Protein AF-C7ZQ26-F1 (afdb_monomer)

Organism: Fusarium vanettenii (strain ATCC MYA-4622 / CBS 123669 / FGSC 9596 / NRRL 45880 / 77-13-4) (NCBI:txid660122)

pLDDT: mean 79.1, std 19.56, range [38.75, 97.38]

Foldseek 3Di:
DDDDDDDPDDPDDPPDDPPDPDPDDPPPDPPPDPPPDPDDDPPPDQDPQWDADPDPVQGTDGVALQWHQDPVVSDTDGDPQWDDDPNDTAGPDLQWGDDPSDTDGDPQWHADPVRDTDHPPQWDADSVVSDTDHDPPD

Nearest PDB structures (foldseek):
  7wn3-assembly1_F  TM=4.556E-01  e=6.779E-01  Homo sapiens
  6n29-assembly2_B  TM=3.977E-01  e=1.133E+00  Homo sapiens
  7wpq-assembly1_C  TM=4.576E-01  e=1.563E+00  Homo sapiens

Sequence (138 aa):
MLLNHFLLGALLALNSVAALPNPDADIHDVEARDDNDRHGGHQFRCPKDAYPTGNRKRPCVCRDPKEKFDKDSRKCVCKEGFKRKGHKCVCEDRRKEFRDGKCRCRDGMWEDRWGNCKCPKHKHWDDDKQKCKRGHDD

Structure (mmCIF, N/CA/C/O backbone):
data_AF-C7ZQ26-F1
#
_entry.id   AF-C7ZQ26-F1
#
loop_
_atom_site.group_PDB
_atom_site.id
_atom_site.type_symbol
_atom_site.label_atom_id
_atom_site.label_alt_id
_atom_site.label_comp_id
_atom_site.label_asym_id
_atom_site.label_entity_id
_atom_site.label_seq_id
_atom_site.pdbx_PDB_ins_code
_atom_site.Cartn_x
_atom_site.Cartn_y
_atom_site.Cartn_z
_atom_site.occupancy
_atom_site.B_iso_or_equiv
_atom_site.auth_seq_id
_atom_site.auth_comp_id
_atom_site.auth_asym_id
_atom_site.auth_atom_id
_atom_site.pdbx_PDB_model_num
ATOM 1 N N . MET A 1 1 ? 99.009 9.269 -18.016 1.00 38.75 1 MET A N 1
ATOM 2 C CA . MET A 1 1 ? 97.764 9.157 -18.808 1.00 38.75 1 MET A CA 1
ATOM 3 C C . MET A 1 1 ? 96.835 8.264 -17.998 1.00 38.75 1 MET A C 1
ATOM 5 O O . MET A 1 1 ? 97.203 7.124 -17.781 1.00 38.75 1 MET A O 1
ATOM 9 N N . LEU A 1 2 ? 95.978 8.824 -17.144 1.00 49.56 2 LEU A N 1
ATOM 10 C CA . LEU A 1 2 ? 94.646 9.405 -17.390 1.00 49.56 2 LEU A CA 1
ATOM 11 C C . LEU A 1 2 ? 93.583 8.366 -17.786 1.00 49.56 2 LEU A C 1
ATOM 13 O O . LEU A 1 2 ? 93.775 7.618 -18.736 1.00 49.56 2 LEU A O 1
ATOM 17 N N . LEU A 1 3 ? 92.453 8.475 -17.080 1.00 53.72 3 LEU A N 1
ATOM 18 C CA . LEU A 1 3 ? 91.205 7.708 -17.107 1.00 53.72 3 LEU A CA 1
ATOM 19 C C . LEU A 1 3 ? 91.224 6.336 -16.413 1.00 53.72 3 LEU A C 1
ATOM 21 O O . LEU A 1 3 ? 92.033 5.483 -16.727 1.00 53.72 3 LEU A O 1
ATOM 25 N N . ASN A 1 4 ? 90.303 6.004 -15.514 1.00 47.94 4 ASN A N 1
ATOM 26 C CA . ASN A 1 4 ? 89.251 6.766 -14.849 1.00 47.94 4 ASN A CA 1
ATOM 27 C C . ASN A 1 4 ? 88.704 5.855 -13.741 1.00 47.94 4 ASN A C 1
ATOM 29 O O . ASN A 1 4 ? 88.503 4.659 -13.946 1.00 47.94 4 ASN A O 1
ATOM 33 N N . HIS A 1 5 ? 88.454 6.439 -12.576 1.00 57.25 5 HIS A N 1
ATOM 34 C CA . HIS A 1 5 ? 87.616 5.862 -11.531 1.00 57.25 5 HIS A CA 1
ATOM 35 C C . HIS A 1 5 ? 86.209 5.559 -12.075 1.00 57.25 5 HIS A C 1
ATOM 37 O O . HIS A 1 5 ? 85.772 6.228 -13.003 1.00 57.25 5 HIS A O 1
ATOM 43 N N . PHE A 1 6 ? 85.502 4.583 -11.498 1.00 54.19 6 PHE A N 1
ATOM 44 C CA . PHE A 1 6 ? 84.225 4.799 -10.792 1.00 54.19 6 PHE A CA 1
ATOM 45 C C . PHE A 1 6 ? 83.514 3.457 -10.4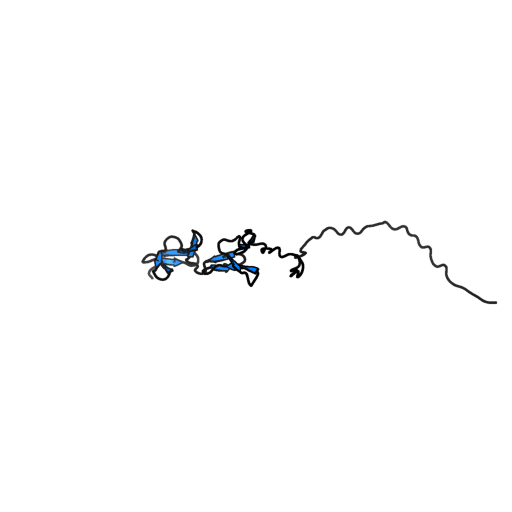96 1.00 54.19 6 PHE A C 1
ATOM 47 O O . PHE A 1 6 ? 82.943 2.818 -11.369 1.00 54.19 6 PHE A O 1
ATOM 54 N N . LEU A 1 7 ? 83.552 3.082 -9.212 1.00 56.16 7 LEU A N 1
ATOM 55 C CA . LEU A 1 7 ? 82.447 2.508 -8.428 1.00 56.16 7 LEU A CA 1
ATOM 56 C C . LEU A 1 7 ? 81.715 1.260 -8.969 1.00 56.16 7 LEU A C 1
ATOM 58 O O . LEU A 1 7 ? 80.575 1.340 -9.416 1.00 56.16 7 LEU A O 1
ATOM 62 N N . LEU A 1 8 ? 82.281 0.073 -8.725 1.00 48.69 8 LEU A N 1
ATOM 63 C CA . LEU A 1 8 ? 81.479 -1.144 -8.516 1.00 48.69 8 LEU A CA 1
ATOM 64 C C . LEU A 1 8 ? 80.977 -1.149 -7.065 1.00 48.69 8 LEU A C 1
ATOM 66 O O . LEU A 1 8 ? 81.540 -1.781 -6.173 1.00 48.69 8 LEU A O 1
ATOM 70 N N . GLY A 1 9 ? 79.954 -0.329 -6.831 1.00 54.69 9 GLY A N 1
ATOM 71 C CA . GLY A 1 9 ? 79.251 -0.225 -5.562 1.00 54.69 9 GLY A CA 1
ATOM 72 C C . GLY A 1 9 ? 78.377 -1.450 -5.303 1.00 54.69 9 GLY A C 1
ATOM 73 O O . GLY A 1 9 ? 77.442 -1.720 -6.046 1.00 54.69 9 GLY A O 1
ATOM 74 N N . ALA A 1 10 ? 78.681 -2.126 -4.197 1.00 53.97 10 ALA A N 1
ATOM 75 C CA . ALA A 1 10 ? 77.744 -2.852 -3.344 1.00 53.97 10 ALA A CA 1
ATOM 76 C C . ALA A 1 10 ? 76.923 -3.996 -3.981 1.00 53.97 10 ALA A C 1
ATOM 78 O O . ALA A 1 10 ? 75.730 -3.867 -4.242 1.00 53.97 10 ALA A O 1
ATOM 79 N N . LEU A 1 11 ? 77.525 -5.188 -4.054 1.00 52.47 11 LEU A N 1
ATOM 80 C CA . LEU A 1 11 ? 76.776 -6.449 -3.967 1.00 52.47 11 LEU A CA 1
ATOM 81 C C . LEU A 1 11 ? 76.335 -6.658 -2.508 1.00 52.47 11 LEU A C 1
ATOM 83 O O . LEU A 1 11 ? 76.959 -7.389 -1.740 1.00 52.47 11 LEU A O 1
ATOM 87 N N . LEU A 1 12 ? 75.282 -5.940 -2.114 1.00 56.53 12 LEU A N 1
ATOM 88 C CA . LEU A 1 12 ? 74.567 -6.151 -0.859 1.00 56.53 12 LEU A CA 1
ATOM 89 C C . LEU A 1 12 ? 73.587 -7.319 -1.022 1.00 56.53 12 LEU A C 1
ATOM 91 O O . LEU A 1 12 ? 72.745 -7.339 -1.915 1.00 56.53 12 LEU A O 1
ATOM 95 N N . ALA A 1 13 ? 73.759 -8.287 -0.128 1.00 55.50 13 ALA A N 1
ATOM 96 C CA . ALA A 1 13 ? 72.928 -9.445 0.159 1.00 55.50 13 ALA A CA 1
ATOM 97 C C . ALA A 1 13 ? 71.435 -9.316 -0.208 1.00 55.50 13 ALA A C 1
ATOM 99 O O . ALA A 1 13 ? 70.685 -8.585 0.433 1.00 55.50 13 ALA A O 1
ATOM 100 N N . LEU A 1 14 ? 70.976 -10.152 -1.143 1.00 53.59 14 LEU A N 1
ATOM 101 C CA . LEU A 1 14 ? 69.567 -10.530 -1.263 1.00 53.59 14 LEU A CA 1
ATOM 102 C C . LEU A 1 14 ? 69.345 -11.842 -0.501 1.00 53.59 14 LEU A C 1
ATOM 104 O O . LEU A 1 14 ? 69.239 -12.913 -1.085 1.00 53.59 14 LEU A O 1
ATOM 108 N N . ASN A 1 15 ? 69.293 -11.742 0.825 1.00 55.69 15 ASN A N 1
ATOM 109 C CA . ASN A 1 15 ? 68.584 -12.704 1.664 1.00 55.69 15 ASN A CA 1
ATOM 110 C C . ASN A 1 15 ? 67.433 -11.942 2.318 1.00 55.69 15 ASN A C 1
ATOM 112 O O . ASN A 1 15 ? 67.603 -11.318 3.363 1.00 55.69 15 ASN A O 1
ATOM 116 N N . SER A 1 16 ? 66.268 -11.928 1.674 1.00 53.56 16 SER A N 1
ATOM 117 C CA . SER A 1 16 ? 65.030 -11.417 2.266 1.00 53.56 16 SER A CA 1
ATOM 118 C C . SER A 1 16 ? 63.839 -12.138 1.641 1.00 53.56 16 SER A C 1
ATOM 120 O O . SER A 1 16 ? 63.502 -11.935 0.481 1.00 53.56 16 SER A O 1
ATOM 122 N N . VAL A 1 17 ? 63.294 -13.050 2.442 1.00 60.06 17 VAL A N 1
ATOM 123 C CA . VAL A 1 17 ? 61.984 -13.710 2.404 1.00 60.06 17 VAL A CA 1
ATOM 124 C C . VAL A 1 17 ? 60.994 -13.122 1.389 1.00 60.06 17 VAL A C 1
ATOM 126 O O . VAL A 1 17 ? 60.627 -11.952 1.472 1.00 60.06 17 VAL A O 1
ATOM 129 N N . ALA A 1 18 ? 60.469 -13.969 0.499 1.00 56.19 18 ALA A N 1
ATOM 130 C CA . ALA A 1 18 ? 59.232 -13.686 -0.219 1.00 56.19 18 ALA A CA 1
ATOM 131 C C . ALA A 1 18 ? 58.058 -13.702 0.778 1.00 56.19 18 ALA A C 1
ATOM 133 O O . ALA A 1 18 ? 57.387 -14.714 0.956 1.00 56.19 18 ALA A O 1
ATOM 134 N N . ALA A 1 19 ? 57.838 -12.587 1.471 1.00 51.28 19 ALA A N 1
ATOM 135 C CA . ALA A 1 19 ? 56.581 -12.320 2.149 1.00 51.28 19 ALA A CA 1
ATOM 136 C C . ALA A 1 19 ? 55.639 -11.711 1.107 1.00 51.28 19 ALA A C 1
ATOM 138 O O . ALA A 1 19 ? 55.695 -10.518 0.816 1.00 51.28 19 ALA A O 1
ATOM 139 N N . LEU A 1 20 ? 54.807 -12.557 0.499 1.00 48.62 20 LEU A N 1
ATOM 140 C CA . LEU A 1 20 ? 53.600 -12.102 -0.184 1.00 48.62 20 LEU A CA 1
ATOM 141 C C . LEU A 1 20 ? 52.791 -11.285 0.837 1.00 48.62 20 LEU A C 1
ATOM 143 O O . LEU A 1 20 ? 52.449 -11.848 1.881 1.00 48.62 20 LEU A O 1
ATOM 147 N N . PRO A 1 21 ? 52.459 -10.002 0.603 1.00 50.12 21 PRO A N 1
ATOM 148 C CA . PRO A 1 21 ? 51.350 -9.430 1.338 1.00 50.12 21 PRO A CA 1
ATOM 149 C C . PRO A 1 21 ? 50.119 -10.239 0.926 1.00 50.12 21 PRO A C 1
ATOM 151 O O . PRO A 1 21 ? 49.760 -10.278 -0.248 1.00 50.12 21 PRO A O 1
ATOM 154 N N . ASN A 1 22 ? 49.537 -10.946 1.888 1.00 56.22 22 ASN A N 1
ATOM 155 C CA . ASN A 1 22 ? 48.180 -11.455 1.814 1.00 56.22 22 ASN A CA 1
ATOM 156 C C . ASN A 1 22 ? 47.260 -10.233 1.945 1.00 56.22 22 ASN A C 1
ATOM 158 O O . ASN A 1 22 ? 47.172 -9.696 3.052 1.00 56.22 22 ASN A O 1
ATOM 162 N N . PRO A 1 23 ? 46.612 -9.716 0.883 1.00 54.34 23 PRO A N 1
ATOM 163 C CA . PRO A 1 23 ? 45.439 -8.898 1.100 1.00 54.34 23 PRO A CA 1
ATOM 164 C C . PRO A 1 23 ? 44.343 -9.846 1.583 1.00 54.34 23 PRO A C 1
ATOM 166 O O . PRO A 1 23 ? 43.657 -10.491 0.789 1.00 54.34 23 PRO A O 1
ATOM 169 N N . ASP A 1 24 ? 44.232 -9.961 2.905 1.00 49.31 24 ASP A N 1
ATOM 170 C CA . ASP A 1 24 ? 43.030 -10.460 3.546 1.00 49.31 24 ASP A CA 1
ATOM 171 C C . ASP A 1 24 ? 41.825 -9.752 2.927 1.00 49.31 24 ASP A C 1
ATOM 173 O O . ASP A 1 24 ? 41.787 -8.529 2.766 1.00 49.31 24 ASP A O 1
ATOM 177 N N . ALA A 1 25 ? 40.884 -10.575 2.486 1.00 57.16 25 ALA A N 1
ATOM 178 C CA . ALA A 1 25 ? 39.678 -10.164 1.812 1.00 57.16 25 ALA A CA 1
ATOM 179 C C . ALA A 1 25 ? 38.832 -9.295 2.749 1.00 57.16 25 ALA A C 1
ATOM 181 O O . ALA A 1 25 ? 38.059 -9.821 3.546 1.00 57.16 25 ALA A O 1
ATOM 182 N N . ASP A 1 26 ? 38.936 -7.976 2.613 1.00 47.56 26 ASP A N 1
ATOM 183 C CA . ASP A 1 26 ? 37.896 -7.070 3.081 1.00 47.56 26 ASP A CA 1
ATOM 184 C C . ASP A 1 26 ? 36.979 -6.738 1.900 1.00 47.56 26 ASP A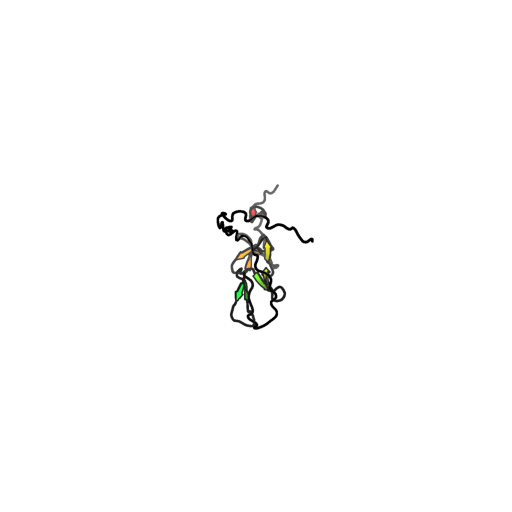 C 1
ATOM 186 O O . ASP A 1 26 ? 37.162 -5.781 1.145 1.00 47.56 26 ASP A O 1
ATOM 190 N N . ILE A 1 27 ? 36.028 -7.644 1.672 1.00 54.12 27 ILE A N 1
ATOM 191 C CA . ILE A 1 27 ? 34.962 -7.509 0.680 1.00 54.12 27 ILE A CA 1
ATOM 192 C C . ILE A 1 27 ? 33.809 -6.743 1.336 1.00 54.12 27 ILE A C 1
ATOM 194 O O . ILE A 1 27 ? 32.703 -7.263 1.484 1.00 54.12 27 ILE A O 1
ATOM 198 N N . HIS A 1 28 ? 34.063 -5.508 1.754 1.00 51.03 28 HIS A N 1
ATOM 199 C CA . HIS A 1 28 ? 33.008 -4.602 2.177 1.00 51.03 28 HIS A CA 1
ATOM 200 C C . HIS A 1 28 ? 32.820 -3.498 1.129 1.00 51.03 28 HIS A C 1
ATOM 202 O O . HIS A 1 28 ? 33.652 -2.621 0.922 1.00 51.03 28 HIS A O 1
ATOM 208 N N . ASP A 1 29 ? 31.685 -3.632 0.437 1.00 54.88 29 ASP A N 1
ATOM 209 C CA . ASP A 1 29 ? 30.969 -2.615 -0.331 1.00 54.88 29 ASP A CA 1
ATOM 210 C C . ASP A 1 29 ? 31.584 -2.125 -1.646 1.00 54.88 29 ASP A C 1
ATOM 212 O O . ASP A 1 29 ? 31.653 -0.931 -1.938 1.00 54.88 29 ASP A O 1
ATOM 216 N N . VAL A 1 30 ? 31.857 -3.066 -2.556 1.00 50.34 30 VAL A N 1
ATOM 217 C CA . VAL A 1 30 ? 31.724 -2.750 -3.987 1.00 50.34 30 VAL A CA 1
ATOM 218 C C . VAL A 1 30 ? 30.228 -2.670 -4.308 1.00 50.34 30 VAL A C 1
ATOM 220 O O . VAL A 1 30 ? 29.611 -3.649 -4.734 1.00 50.34 30 VAL A O 1
ATOM 223 N N . GLU A 1 31 ? 29.615 -1.505 -4.081 1.00 54.53 31 GLU A N 1
ATOM 224 C CA . GLU A 1 31 ? 28.322 -1.194 -4.688 1.00 54.53 31 GLU A CA 1
ATOM 225 C C . GLU A 1 31 ? 28.476 -1.331 -6.208 1.00 54.53 31 GLU A C 1
ATOM 227 O O . GLU A 1 31 ? 29.210 -0.589 -6.862 1.00 54.53 31 GLU A O 1
ATOM 232 N N . ALA A 1 32 ? 27.841 -2.361 -6.770 1.00 54.78 32 ALA A N 1
ATOM 233 C CA . ALA A 1 32 ? 27.862 -2.608 -8.200 1.00 54.78 32 ALA A CA 1
ATOM 234 C C . ALA A 1 32 ? 27.343 -1.368 -8.944 1.00 54.78 32 ALA A C 1
ATOM 236 O O . ALA A 1 32 ? 26.215 -0.921 -8.726 1.00 54.78 32 ALA A O 1
ATOM 237 N N . ARG A 1 33 ? 28.224 -0.854 -9.800 1.00 54.41 33 ARG A N 1
ATOM 238 C CA . ARG A 1 33 ? 28.077 0.253 -10.743 1.00 54.41 33 ARG A CA 1
ATOM 239 C C . ARG A 1 33 ? 26.684 0.305 -11.387 1.00 54.41 33 ARG A C 1
ATOM 241 O O . ARG A 1 33 ? 26.173 -0.700 -11.881 1.00 54.41 33 ARG A O 1
ATOM 248 N N . ASP A 1 34 ? 26.091 1.499 -11.394 1.00 56.47 34 ASP A N 1
ATOM 249 C CA . ASP A 1 34 ? 24.948 1.858 -12.239 1.00 56.47 34 ASP A CA 1
ATOM 250 C C . ASP A 1 34 ? 25.440 2.013 -13.683 1.00 56.47 34 ASP A C 1
ATOM 252 O O . ASP A 1 34 ? 25.683 3.114 -14.174 1.00 56.47 34 ASP A O 1
ATOM 256 N N . ASP A 1 35 ? 25.652 0.882 -14.351 1.00 48.81 35 ASP A N 1
ATOM 257 C CA . ASP A 1 35 ? 25.961 0.864 -15.770 1.00 48.81 35 ASP A CA 1
ATOM 258 C C . ASP A 1 35 ? 24.643 0.971 -16.546 1.00 48.81 35 ASP A C 1
ATOM 260 O O . ASP A 1 35 ? 23.939 -0.002 -16.844 1.00 48.81 35 ASP A O 1
ATOM 264 N N . ASN A 1 36 ? 24.305 2.211 -16.894 1.00 56.16 36 ASN A N 1
ATOM 265 C CA . ASN A 1 36 ? 23.452 2.528 -18.030 1.00 56.16 36 ASN A CA 1
ATOM 266 C C . ASN A 1 36 ? 24.178 2.119 -19.331 1.00 56.16 36 ASN A C 1
ATOM 268 O O . ASN A 1 36 ? 24.524 2.962 -20.161 1.00 56.16 36 ASN A O 1
ATOM 272 N N . ASP A 1 37 ? 24.438 0.816 -19.485 1.00 48.78 37 ASP A N 1
ATOM 273 C CA . ASP A 1 37 ? 25.124 0.221 -20.627 1.00 48.78 37 ASP A CA 1
ATOM 274 C C . ASP A 1 37 ? 24.212 0.229 -21.853 1.00 48.78 37 ASP A C 1
ATOM 276 O O . ASP A 1 37 ? 23.490 -0.705 -22.218 1.00 48.78 37 ASP A O 1
ATOM 280 N N . ARG A 1 38 ? 24.286 1.374 -22.516 1.00 53.34 38 ARG A N 1
ATOM 281 C CA . ARG A 1 38 ? 24.167 1.542 -23.951 1.00 53.34 38 ARG A CA 1
ATOM 282 C C . ARG A 1 38 ? 25.183 0.608 -24.624 1.00 53.34 38 ARG A C 1
ATOM 284 O O . ARG A 1 38 ? 26.352 0.962 -24.690 1.00 53.34 38 ARG A O 1
ATOM 291 N N . HIS A 1 39 ? 24.729 -0.559 -25.091 1.00 44.16 39 HIS A N 1
ATOM 292 C CA . HIS A 1 39 ? 25.026 -1.218 -26.383 1.00 44.16 39 HIS A CA 1
ATOM 293 C C . HIS A 1 39 ? 24.788 -2.741 -26.295 1.00 44.16 39 HIS A C 1
ATOM 295 O O . HIS A 1 39 ? 25.426 -3.436 -25.516 1.00 44.16 39 HIS A O 1
ATOM 301 N N . GLY A 1 40 ? 23.922 -3.269 -27.173 1.00 39.03 40 GLY A N 1
ATOM 302 C CA . GLY A 1 40 ? 23.941 -4.685 -27.572 1.00 39.03 40 GLY A CA 1
ATOM 303 C C . GLY A 1 40 ? 22.972 -5.626 -26.846 1.00 39.03 40 GLY A C 1
ATOM 304 O O . GLY A 1 40 ? 23.369 -6.383 -25.971 1.00 39.03 40 GLY A O 1
ATOM 305 N N . GLY A 1 41 ? 21.708 -5.651 -27.287 1.00 41.53 41 GLY A N 1
ATOM 306 C CA . GLY A 1 41 ? 20.718 -6.672 -26.910 1.00 41.53 41 GLY A CA 1
ATOM 307 C C . GLY A 1 41 ? 19.776 -6.220 -25.794 1.00 41.53 41 GLY A C 1
ATOM 308 O O . GLY A 1 41 ? 20.140 -6.187 -24.625 1.00 41.53 41 GLY A O 1
ATOM 309 N N . HIS A 1 42 ? 18.535 -5.876 -26.147 1.00 48.94 42 HIS A N 1
ATOM 310 C CA . HIS A 1 42 ? 17.498 -5.392 -25.227 1.00 48.94 42 HIS A CA 1
ATOM 311 C C . HIS A 1 42 ? 16.991 -6.477 -24.256 1.00 48.94 42 HIS A C 1
ATOM 313 O O . HIS A 1 42 ? 15.813 -6.842 -24.273 1.00 48.94 42 HIS A O 1
ATOM 319 N N . GLN A 1 43 ? 17.846 -6.992 -23.373 1.00 57.19 43 GLN A N 1
ATOM 320 C CA . GLN A 1 43 ? 17.374 -7.730 -22.213 1.00 57.19 43 GLN A CA 1
ATOM 321 C C . GLN A 1 43 ? 16.868 -6.707 -21.199 1.00 57.19 43 GLN A C 1
ATOM 323 O O . GLN A 1 43 ? 17.626 -6.108 -20.441 1.00 57.19 43 GLN A O 1
ATOM 328 N N . PHE A 1 44 ? 15.563 -6.455 -21.233 1.00 68.62 44 PHE A N 1
ATOM 329 C CA . PHE A 1 44 ? 14.890 -5.617 -20.256 1.00 68.62 44 PHE A CA 1
ATOM 330 C C . PHE A 1 44 ? 15.107 -6.206 -18.850 1.00 68.62 44 PHE A C 1
ATOM 332 O O . PHE A 1 44 ? 14.476 -7.197 -18.479 1.00 68.62 44 PHE A O 1
ATOM 339 N N . ARG A 1 45 ? 16.048 -5.634 -18.086 1.00 81.62 45 ARG A N 1
ATOM 340 C CA . ARG A 1 45 ? 16.334 -6.057 -16.710 1.00 81.62 45 ARG A CA 1
ATOM 341 C C . ARG A 1 45 ? 15.440 -5.302 -15.738 1.00 81.62 45 ARG A C 1
ATOM 343 O O . ARG A 1 45 ? 15.419 -4.069 -15.729 1.00 81.62 45 ARG A O 1
ATOM 350 N N . CYS A 1 46 ? 14.726 -6.066 -14.922 1.00 90.31 46 CYS A N 1
ATOM 351 C CA . CYS A 1 46 ? 13.955 -5.540 -13.808 1.00 90.31 46 CYS A CA 1
ATOM 352 C C . CYS A 1 46 ? 14.862 -5.096 -12.657 1.00 90.31 46 CYS A C 1
ATOM 354 O O . CYS A 1 46 ? 15.925 -5.693 -12.469 1.00 90.31 46 CYS A O 1
ATOM 356 N N . PRO A 1 47 ? 14.448 -4.083 -11.875 1.00 90.62 47 PRO A N 1
ATOM 357 C CA . PRO A 1 47 ? 15.145 -3.721 -10.648 1.00 90.62 47 PRO A CA 1
ATOM 358 C C . PRO A 1 47 ? 15.092 -4.878 -9.635 1.00 90.62 47 PRO A C 1
ATOM 360 O O . PRO A 1 47 ? 14.279 -5.797 -9.761 1.00 90.62 47 PRO A O 1
ATOM 363 N N . LYS A 1 48 ? 15.974 -4.847 -8.626 1.00 90.88 48 LYS A N 1
ATOM 364 C CA . LYS A 1 48 ? 16.149 -5.936 -7.637 1.00 90.88 48 LYS A CA 1
ATOM 365 C C . LYS A 1 48 ? 14.840 -6.304 -6.910 1.00 90.88 48 LYS A C 1
ATOM 367 O O . LYS A 1 48 ? 14.585 -7.471 -6.601 1.00 90.88 48 LYS A O 1
ATOM 372 N N . ASP A 1 49 ? 13.992 -5.311 -6.673 1.00 91.62 49 ASP A N 1
ATOM 373 C CA . ASP A 1 49 ? 12.681 -5.398 -6.025 1.00 91.62 49 ASP A CA 1
ATOM 374 C C . ASP A 1 49 ? 11.541 -5.822 -6.969 1.00 91.62 49 ASP A C 1
ATOM 376 O O . ASP A 1 49 ? 10.381 -5.865 -6.561 1.00 91.62 49 ASP A O 1
ATOM 380 N N . ALA A 1 50 ? 11.852 -6.224 -8.202 1.00 94.12 50 ALA A N 1
ATOM 381 C CA . ALA A 1 50 ? 10.902 -6.761 -9.164 1.00 94.12 50 ALA A CA 1
ATOM 382 C C . ALA A 1 50 ? 11.368 -8.096 -9.759 1.00 94.12 50 ALA A C 1
ATOM 384 O O . ALA A 1 50 ? 12.533 -8.485 -9.675 1.00 94.12 50 ALA A O 1
ATOM 385 N N . TYR A 1 51 ? 10.430 -8.813 -10.373 1.00 92.62 51 TYR A N 1
ATOM 386 C CA . TYR A 1 51 ? 10.711 -9.988 -11.191 1.00 92.62 51 TYR A CA 1
ATOM 387 C C . TYR A 1 51 ? 10.214 -9.779 -12.629 1.00 92.62 51 TYR A C 1
ATOM 389 O O . TYR A 1 51 ? 9.194 -9.107 -12.841 1.00 92.62 51 TYR A O 1
ATOM 397 N N . PRO A 1 52 ? 10.928 -10.327 -13.629 1.00 91.31 52 PRO A N 1
ATOM 398 C CA . PRO A 1 52 ? 10.492 -10.282 -15.013 1.00 91.31 52 PRO A CA 1
ATOM 399 C C . PRO A 1 52 ? 9.294 -11.210 -15.230 1.00 91.31 52 PRO A C 1
ATOM 401 O O . PRO A 1 52 ? 9.218 -12.286 -14.644 1.00 91.31 52 PRO A O 1
ATOM 404 N N . THR A 1 53 ? 8.361 -10.817 -16.094 1.00 87.56 53 THR A N 1
ATOM 405 C CA . THR A 1 53 ? 7.137 -11.605 -16.358 1.00 87.56 53 THR A CA 1
ATOM 406 C C . THR A 1 53 ? 7.132 -12.327 -17.704 1.00 87.56 53 THR A C 1
ATOM 408 O O . THR A 1 53 ? 6.184 -13.045 -18.008 1.00 87.56 53 THR A O 1
ATOM 411 N N . GLY A 1 54 ? 8.113 -12.062 -18.573 1.00 80.94 54 GLY A N 1
ATOM 412 C CA . GLY A 1 54 ? 8.079 -12.476 -19.983 1.00 80.94 54 GLY A CA 1
ATOM 413 C C . GLY A 1 54 ? 7.034 -11.735 -20.838 1.00 80.94 54 GLY A C 1
ATOM 414 O O . GLY A 1 54 ? 6.994 -11.902 -22.055 1.00 80.94 54 GLY A O 1
ATOM 415 N N . ASN A 1 55 ? 6.204 -10.870 -20.243 1.00 79.75 55 ASN A N 1
ATOM 416 C CA . ASN A 1 55 ? 5.184 -10.107 -20.951 1.00 79.75 55 ASN A CA 1
ATOM 417 C C . ASN A 1 55 ? 5.736 -8.752 -21.411 1.00 79.75 55 ASN A C 1
ATOM 419 O O . ASN A 1 55 ? 6.002 -7.876 -20.592 1.00 79.75 55 ASN A O 1
ATOM 423 N N . ARG A 1 56 ? 5.807 -8.525 -22.729 1.00 75.56 56 ARG A N 1
ATOM 424 C CA . ARG A 1 56 ? 6.308 -7.259 -23.301 1.00 75.56 56 ARG A 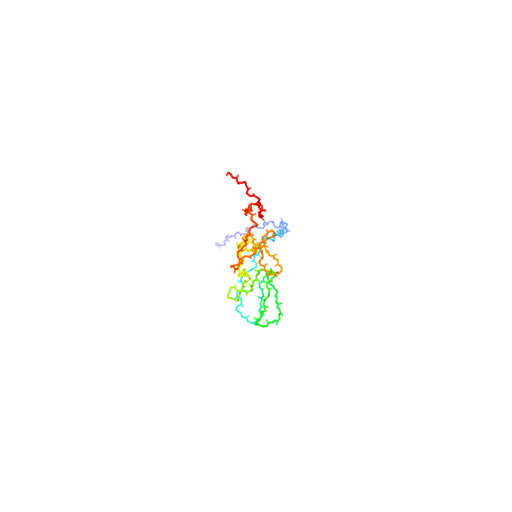CA 1
ATOM 425 C C . ARG A 1 56 ? 5.553 -6.008 -22.821 1.00 75.56 56 ARG A C 1
ATOM 427 O O . ARG A 1 56 ? 6.147 -4.940 -22.733 1.00 75.56 56 ARG A O 1
ATOM 434 N N . LYS A 1 57 ? 4.258 -6.111 -22.493 1.00 79.62 57 LYS A N 1
ATOM 435 C CA . LYS A 1 57 ? 3.439 -4.976 -22.022 1.00 79.62 57 LYS A CA 1
ATOM 436 C C . LYS A 1 57 ? 3.688 -4.648 -20.547 1.00 79.62 57 LYS A C 1
ATOM 438 O O . LYS A 1 57 ? 3.691 -3.471 -20.171 1.00 79.62 57 LYS A O 1
ATOM 443 N N . ARG A 1 58 ? 3.899 -5.680 -19.723 1.00 79.31 58 ARG A N 1
ATOM 444 C CA . ARG A 1 58 ? 4.135 -5.587 -18.270 1.00 79.31 58 ARG A CA 1
ATOM 445 C C . ARG A 1 58 ? 5.413 -6.324 -17.881 1.00 79.31 58 ARG A C 1
ATOM 447 O O . ARG A 1 58 ? 5.342 -7.326 -17.174 1.00 79.31 58 ARG A O 1
ATOM 454 N N . PRO A 1 59 ? 6.570 -5.853 -18.351 1.00 85.31 59 PRO A N 1
ATOM 455 C CA . PRO A 1 59 ? 7.778 -6.663 -18.339 1.00 85.31 59 PRO A CA 1
ATOM 456 C C . PRO A 1 59 ? 8.367 -6.872 -16.937 1.00 85.31 59 PRO A C 1
ATOM 458 O O . PRO A 1 59 ? 9.023 -7.886 -16.729 1.00 85.31 59 PRO A O 1
ATOM 461 N N . CYS A 1 60 ? 8.050 -6.002 -15.968 1.00 92.88 60 CYS A N 1
ATOM 462 C CA . CYS A 1 60 ? 8.343 -6.198 -14.546 1.00 92.88 60 CYS A CA 1
ATOM 463 C C . CYS A 1 60 ? 7.080 -6.204 -13.692 1.00 92.88 60 CYS A C 1
ATOM 465 O O . CYS A 1 60 ? 6.139 -5.442 -13.940 1.00 92.88 60 CYS A O 1
ATOM 467 N N . VAL A 1 61 ? 7.115 -6.995 -12.621 1.00 94.31 61 VAL A N 1
ATOM 468 C CA . VAL A 1 61 ? 6.177 -6.909 -11.500 1.00 94.31 61 VAL A CA 1
ATOM 469 C C . VAL A 1 61 ? 6.961 -6.756 -10.203 1.00 94.31 61 VAL A C 1
ATOM 471 O O . VAL A 1 61 ? 7.890 -7.515 -9.940 1.00 94.31 61 VAL A O 1
ATOM 474 N N . CYS A 1 62 ? 6.584 -5.758 -9.407 1.00 95.00 62 CYS A N 1
ATOM 475 C CA . CYS A 1 62 ? 7.180 -5.493 -8.102 1.00 95.00 62 CYS A CA 1
ATOM 476 C C . CYS A 1 62 ? 6.846 -6.605 -7.110 1.00 95.00 62 CYS A C 1
ATOM 478 O O . CYS A 1 62 ? 5.744 -7.158 -7.126 1.00 95.00 62 CYS A O 1
ATOM 480 N N . ARG A 1 63 ? 7.809 -6.925 -6.247 1.00 94.56 63 ARG A N 1
ATOM 481 C CA . ARG A 1 63 ? 7.672 -7.948 -5.206 1.00 94.56 63 ARG A CA 1
ATOM 482 C C . ARG A 1 63 ? 6.709 -7.503 -4.113 1.00 94.56 63 ARG A C 1
ATOM 484 O O . ARG A 1 63 ? 5.931 -8.325 -3.635 1.00 94.56 63 ARG A O 1
ATOM 491 N N . ASP A 1 64 ? 6.735 -6.226 -3.724 1.00 94.81 64 ASP A N 1
ATOM 492 C CA . ASP A 1 64 ? 5.745 -5.701 -2.787 1.00 94.81 64 ASP A CA 1
ATOM 493 C C . ASP A 1 64 ? 4.399 -5.506 -3.519 1.00 94.81 64 ASP A C 1
ATOM 495 O O . ASP A 1 64 ? 4.315 -4.721 -4.470 1.00 94.81 64 ASP A O 1
ATOM 499 N N . PRO A 1 65 ? 3.303 -6.157 -3.078 1.00 94.56 65 PRO A N 1
ATOM 500 C CA . PRO A 1 65 ? 1.985 -5.976 -3.685 1.00 94.56 65 PRO A CA 1
ATOM 501 C C . PRO A 1 65 ? 1.429 -4.548 -3.548 1.00 94.56 65 PRO A C 1
ATOM 503 O O . PRO A 1 65 ? 0.434 -4.222 -4.196 1.00 94.56 65 PRO A O 1
ATOM 506 N N . LYS A 1 66 ? 2.041 -3.693 -2.726 1.00 96.94 66 LYS A N 1
ATOM 507 C CA . LYS A 1 66 ? 1.707 -2.273 -2.536 1.00 96.94 66 LYS A CA 1
ATOM 508 C C . LYS A 1 66 ? 2.466 -1.355 -3.503 1.00 96.94 66 LYS A C 1
ATOM 510 O O . LYS A 1 66 ? 2.271 -0.143 -3.463 1.00 96.94 66 LYS A O 1
ATOM 515 N N . GLU A 1 67 ? 3.286 -1.917 -4.390 1.00 96.38 67 GLU A N 1
ATOM 516 C CA . GLU A 1 67 ? 4.077 -1.187 -5.381 1.00 96.38 67 GLU A CA 1
ATOM 517 C C . GLU A 1 67 ? 3.646 -1.486 -6.820 1.00 96.38 67 GLU A C 1
ATOM 519 O O . GLU A 1 67 ? 3.086 -2.539 -7.142 1.00 96.38 67 GLU A O 1
ATOM 524 N N . LYS A 1 68 ? 3.913 -0.533 -7.711 1.00 95.00 68 LYS A N 1
ATOM 525 C CA . LYS A 1 68 ? 3.804 -0.677 -9.162 1.00 95.0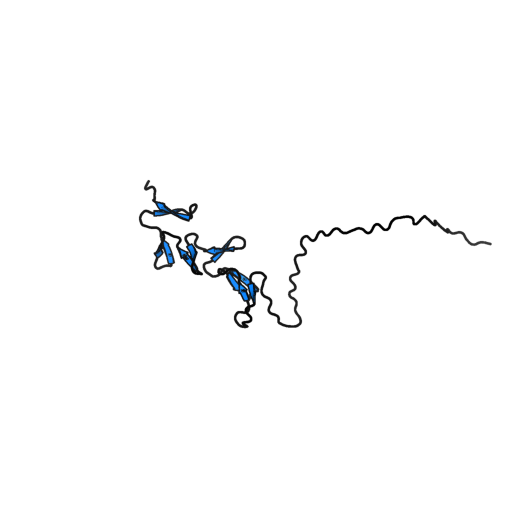0 68 LYS A CA 1
ATOM 526 C C . LYS A 1 68 ? 5.153 -0.370 -9.800 1.00 95.00 68 LYS A C 1
ATOM 528 O O . LYS A 1 68 ? 5.900 0.467 -9.304 1.00 95.00 68 LYS A O 1
ATOM 533 N N . PHE A 1 69 ? 5.447 -1.046 -10.905 1.00 94.19 69 PHE A N 1
ATOM 534 C CA . PHE A 1 69 ? 6.643 -0.745 -11.677 1.00 94.19 69 PHE A CA 1
ATOM 535 C C . PHE A 1 69 ? 6.411 0.542 -12.465 1.00 94.19 69 PHE A C 1
ATOM 537 O O . PHE A 1 69 ? 5.483 0.613 -13.276 1.00 94.19 69 PHE A O 1
ATOM 544 N N . ASP A 1 70 ? 7.244 1.539 -12.207 1.00 92.88 70 ASP A N 1
ATOM 545 C CA . ASP A 1 70 ? 7.257 2.802 -12.919 1.00 92.88 70 ASP A CA 1
ATOM 546 C C . ASP A 1 70 ? 8.272 2.728 -14.064 1.00 92.88 70 ASP A C 1
ATOM 548 O O . ASP A 1 70 ? 9.453 2.447 -13.851 1.00 92.88 70 ASP A O 1
ATOM 552 N N . LYS A 1 71 ? 7.794 2.904 -15.300 1.00 87.44 71 LYS A N 1
ATOM 553 C CA . LYS A 1 71 ? 8.624 2.717 -16.500 1.00 87.44 71 LYS A CA 1
ATOM 554 C C . LYS A 1 71 ? 9.632 3.848 -16.681 1.00 87.44 71 LYS A C 1
ATOM 556 O O . LYS A 1 71 ? 10.729 3.573 -17.160 1.00 87.44 71 LYS A O 1
ATOM 561 N N . ASP A 1 72 ? 9.270 5.059 -16.272 1.00 88.19 72 ASP A N 1
ATOM 562 C CA . ASP A 1 72 ? 10.071 6.263 -16.483 1.00 88.19 72 ASP A CA 1
ATOM 563 C C . ASP A 1 72 ? 11.269 6.290 -15.529 1.00 88.19 72 ASP A C 1
ATOM 565 O O . ASP A 1 72 ? 12.410 6.452 -15.952 1.00 88.19 72 ASP A O 1
ATOM 569 N N . SER A 1 73 ? 11.034 6.019 -14.244 1.00 90.19 73 SER A N 1
ATOM 570 C CA . SER A 1 73 ? 12.089 5.909 -13.229 1.00 90.19 73 SER A CA 1
ATOM 571 C C . SER A 1 73 ? 12.755 4.533 -13.171 1.00 90.19 73 SER A C 1
ATOM 573 O O . SER A 1 73 ? 13.753 4.371 -12.468 1.00 90.19 73 SER A O 1
ATOM 575 N N . ARG A 1 74 ? 12.205 3.535 -13.879 1.00 88.50 74 ARG A N 1
ATOM 576 C CA . ARG A 1 74 ? 12.638 2.124 -13.872 1.00 88.50 74 ARG A CA 1
ATOM 577 C C . ARG A 1 74 ? 12.722 1.509 -12.466 1.00 88.50 74 ARG A C 1
ATOM 579 O O . ARG A 1 74 ? 13.552 0.633 -12.219 1.00 88.50 74 ARG A O 1
ATOM 586 N N . LYS A 1 75 ? 11.854 1.937 -11.547 1.00 92.94 75 LYS A N 1
ATOM 587 C CA . LYS A 1 75 ? 11.830 1.511 -10.135 1.00 92.94 75 LYS A CA 1
ATOM 588 C C . LYS A 1 75 ? 10.442 1.032 -9.721 1.00 92.94 75 LYS A C 1
ATOM 590 O O . LYS A 1 75 ? 9.442 1.333 -10.373 1.00 92.94 75 LYS A O 1
ATOM 595 N N . CYS A 1 76 ? 10.365 0.300 -8.614 1.00 95.00 76 CYS A N 1
ATOM 596 C CA . CYS A 1 76 ? 9.094 0.052 -7.949 1.00 95.00 76 CYS A CA 1
ATOM 597 C C . CYS A 1 76 ? 8.717 1.235 -7.055 1.00 95.00 76 CYS A C 1
ATOM 599 O O . CYS A 1 76 ? 9.458 1.655 -6.165 1.00 95.00 76 CYS A O 1
ATOM 601 N N . VAL A 1 77 ? 7.538 1.793 -7.309 1.00 95.81 77 VAL A N 1
ATOM 602 C CA . VAL A 1 77 ? 6.994 2.942 -6.580 1.00 95.81 77 VAL A CA 1
ATOM 603 C C . VAL A 1 77 ? 5.701 2.545 -5.889 1.00 95.81 77 VAL A C 1
ATOM 605 O O . VAL A 1 77 ? 4.986 1.662 -6.365 1.00 95.81 77 VAL A O 1
ATOM 608 N N . CYS A 1 78 ? 5.376 3.187 -4.768 1.00 97.06 78 CYS A N 1
ATOM 609 C CA . CYS A 1 78 ? 4.120 2.918 -4.076 1.00 97.06 78 CYS A CA 1
ATOM 610 C C . CYS A 1 78 ? 2.924 3.173 -5.008 1.00 97.06 78 CYS A C 1
ATOM 612 O O . CYS A 1 78 ? 2.913 4.124 -5.794 1.00 97.06 78 CYS A O 1
ATOM 614 N N . LYS A 1 79 ? 1.926 2.288 -4.954 1.00 96.00 79 LYS A N 1
ATOM 615 C CA . LYS A 1 79 ? 0.644 2.502 -5.632 1.00 96.00 79 LYS A CA 1
ATOM 616 C C . LYS A 1 79 ? -0.067 3.709 -5.021 1.00 96.00 79 LYS A C 1
ATOM 618 O O . LYS A 1 79 ? 0.225 4.116 -3.902 1.00 96.00 79 LYS A O 1
ATOM 623 N N . GLU A 1 80 ? -1.041 4.237 -5.748 1.00 93.44 80 GLU A N 1
ATOM 624 C CA . GLU A 1 80 ? -1.942 5.262 -5.223 1.00 93.44 80 GLU A CA 1
ATOM 625 C C . GLU A 1 80 ? -2.632 4.786 -3.931 1.00 93.44 80 GLU A C 1
ATOM 627 O O . GLU A 1 80 ? -2.981 3.607 -3.805 1.00 93.44 80 GLU A O 1
ATOM 632 N N . GLY A 1 81 ? -2.779 5.687 -2.955 1.00 92.75 81 GLY A N 1
ATOM 633 C CA . GLY A 1 81 ? -3.270 5.372 -1.609 1.00 92.75 81 GLY A CA 1
ATOM 634 C C . GLY A 1 81 ? -2.206 4.800 -0.663 1.00 92.75 81 GLY A C 1
ATOM 635 O O . GLY A 1 81 ? -2.509 4.497 0.498 1.00 92.75 81 GLY A O 1
ATOM 636 N N . PHE A 1 82 ? -0.958 4.662 -1.128 1.00 97.12 82 PHE A N 1
ATOM 637 C CA . PHE A 1 82 ? 0.187 4.255 -0.321 1.00 97.12 82 PHE A CA 1
ATOM 638 C C . PHE A 1 82 ? 1.305 5.298 -0.363 1.00 97.12 82 PHE A C 1
ATOM 640 O O . PHE A 1 82 ? 1.663 5.808 -1.419 1.00 97.12 82 PHE A O 1
ATOM 647 N N . LYS A 1 83 ? 1.954 5.512 0.783 1.00 96.25 83 LYS A N 1
ATOM 648 C CA . LYS A 1 83 ? 3.156 6.344 0.921 1.00 96.25 83 LYS A CA 1
ATOM 649 C C 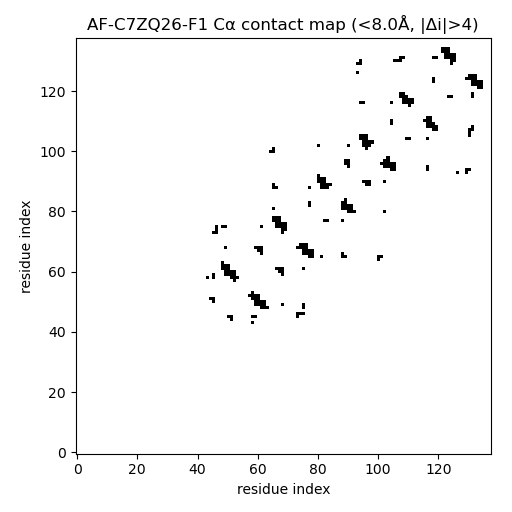. LYS A 1 83 ? 4.367 5.524 1.331 1.00 96.25 83 LYS A C 1
ATOM 651 O O . LYS A 1 83 ? 4.245 4.494 1.999 1.00 96.25 83 LYS A O 1
ATOM 656 N N . ARG A 1 84 ? 5.554 6.014 0.979 1.00 95.25 84 ARG A N 1
ATOM 657 C CA . ARG A 1 84 ? 6.826 5.419 1.399 1.00 95.25 84 ARG A CA 1
ATOM 658 C C . ARG A 1 84 ? 7.086 5.741 2.876 1.00 9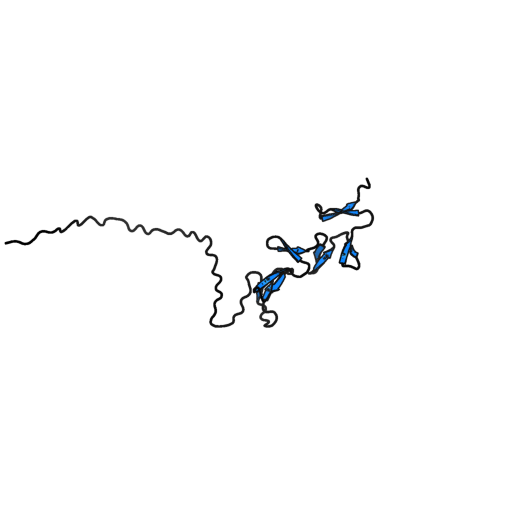5.25 84 ARG A C 1
ATOM 660 O O . ARG A 1 84 ? 7.068 6.901 3.276 1.00 95.25 84 ARG A O 1
ATOM 667 N N . LYS A 1 85 ? 7.338 4.715 3.691 1.00 94.62 85 LYS A N 1
ATOM 668 C CA . LYS A 1 85 ? 7.821 4.832 5.075 1.00 94.62 85 LYS A CA 1
ATOM 669 C C . LYS A 1 85 ? 9.022 3.902 5.248 1.00 94.62 85 LYS A C 1
ATOM 671 O O . LYS A 1 85 ? 8.865 2.680 5.295 1.00 94.62 85 LYS A O 1
ATOM 676 N N . GLY A 1 86 ? 10.223 4.479 5.307 1.00 92.44 86 GLY A N 1
ATOM 677 C CA . GLY A 1 86 ? 11.467 3.711 5.180 1.00 92.44 86 GLY A CA 1
ATOM 678 C C . GLY A 1 86 ? 11.501 2.976 3.837 1.00 92.44 86 GLY A C 1
ATOM 679 O O . GLY A 1 86 ? 11.176 3.560 2.809 1.00 92.44 86 GLY A O 1
ATOM 680 N N . HIS A 1 87 ? 11.800 1.677 3.847 1.00 88.31 87 HIS A N 1
ATOM 681 C CA . HIS A 1 87 ? 11.838 0.849 2.632 1.00 88.31 87 HIS A CA 1
ATOM 682 C C . HIS A 1 87 ? 10.487 0.228 2.242 1.00 88.31 87 HIS A C 1
ATOM 684 O O . HIS A 1 87 ? 10.420 -0.519 1.273 1.00 88.31 87 HIS A O 1
ATOM 690 N N . LYS A 1 88 ? 9.393 0.519 2.960 1.00 91.94 88 LYS A N 1
ATOM 691 C CA . LYS A 1 88 ? 8.080 -0.113 2.736 1.00 91.94 88 LYS A CA 1
ATOM 692 C C . LYS A 1 88 ? 7.035 0.905 2.291 1.00 91.94 88 LYS A C 1
ATOM 694 O O . LYS A 1 88 ? 7.071 2.063 2.706 1.00 91.94 88 LYS A O 1
ATOM 699 N N . CYS A 1 89 ? 6.066 0.459 1.501 1.00 96.94 89 CYS A N 1
ATOM 700 C CA . CYS A 1 89 ? 4.845 1.221 1.254 1.00 96.94 89 CYS A CA 1
ATOM 701 C C . CYS A 1 89 ? 3.830 0.951 2.371 1.00 96.94 89 CYS A C 1
ATOM 703 O O . CYS A 1 89 ? 3.633 -0.190 2.782 1.00 96.94 89 CYS A O 1
ATOM 705 N N . VAL A 1 90 ? 3.177 1.988 2.882 1.00 96.81 90 VAL A N 1
ATOM 706 C CA . VAL A 1 90 ? 2.123 1.892 3.905 1.00 96.81 90 VAL A CA 1
ATOM 707 C C . VAL A 1 90 ? 0.907 2.682 3.446 1.00 96.81 90 VAL A C 1
ATOM 709 O O . VAL A 1 90 ? 1.066 3.614 2.664 1.00 96.81 90 VAL A O 1
ATOM 712 N N . CYS A 1 91 ? -0.292 2.335 3.917 1.00 96.94 91 CYS A N 1
ATOM 713 C CA . CYS A 1 91 ? -1.486 3.126 3.615 1.00 96.94 91 CYS A CA 1
ATOM 714 C C . CYS A 1 91 ? -1.273 4.590 4.025 1.00 96.94 91 CYS A C 1
ATOM 716 O O . CYS A 1 91 ? -0.712 4.875 5.089 1.00 96.94 91 CYS A O 1
ATOM 718 N N . GLU A 1 92 ? -1.681 5.519 3.163 1.00 96.12 92 GLU A N 1
ATOM 719 C CA . GLU A 1 92 ? -1.551 6.954 3.431 1.00 96.12 92 GLU A CA 1
ATOM 720 C C . GLU A 1 92 ? -2.345 7.364 4.670 1.00 96.12 92 GLU A C 1
ATOM 722 O O . GLU A 1 92 ? -1.796 8.027 5.563 1.00 96.12 92 GLU A O 1
ATOM 727 N N . A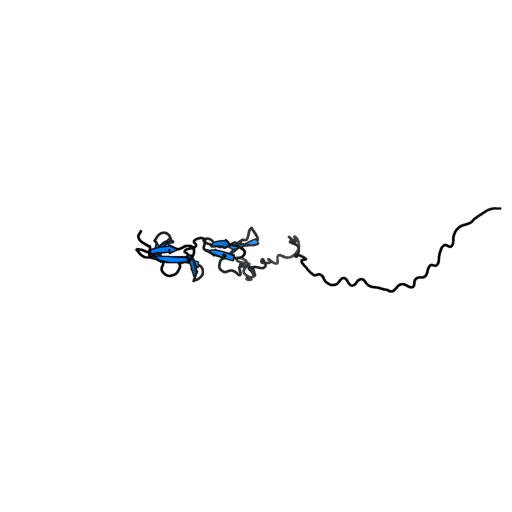SP A 1 93 ? -3.590 6.888 4.743 1.00 95.38 93 ASP A N 1
ATOM 728 C CA . ASP A 1 93 ? -4.465 6.990 5.904 1.00 95.38 93 ASP A CA 1
ATOM 729 C C . ASP A 1 93 ? -4.075 5.947 6.962 1.00 95.38 93 ASP A C 1
ATOM 731 O O . ASP A 1 93 ? -4.163 4.737 6.736 1.00 95.38 93 ASP A O 1
ATOM 735 N N . ARG A 1 94 ? -3.678 6.418 8.152 1.00 94.69 94 ARG A N 1
ATOM 736 C CA . ARG A 1 94 ? -3.291 5.562 9.287 1.00 94.69 94 ARG A CA 1
ATOM 737 C C . ARG A 1 94 ? -4.455 4.745 9.850 1.00 94.69 94 ARG A C 1
ATOM 739 O O . ARG A 1 94 ? -4.202 3.739 10.514 1.00 94.69 94 ARG A O 1
ATOM 746 N N . ARG A 1 95 ? -5.702 5.148 9.584 1.00 96.81 95 ARG A N 1
ATOM 747 C CA . ARG A 1 95 ? -6.927 4.411 9.941 1.00 96.81 95 ARG A CA 1
ATOM 748 C C . ARG A 1 95 ? -7.205 3.251 8.995 1.00 96.81 95 ARG A C 1
ATOM 750 O O . ARG A 1 95 ? -8.061 2.420 9.294 1.00 96.81 95 ARG A O 1
ATOM 757 N N . LYS A 1 96 ? -6.482 3.183 7.876 1.00 97.06 96 LYS A N 1
ATOM 758 C CA . LYS A 1 96 ? -6.512 2.058 6.953 1.00 97.06 96 LYS A CA 1
ATOM 759 C C . LYS A 1 96 ? -5.302 1.154 7.146 1.00 97.06 96 LYS A C 1
ATOM 761 O O . LYS A 1 96 ? -4.232 1.569 7.591 1.00 97.06 96 LYS A O 1
ATOM 766 N N . GLU A 1 97 ? -5.476 -0.099 6.774 1.00 95.81 97 GLU A N 1
ATOM 767 C CA . GLU A 1 97 ? -4.419 -1.093 6.695 1.00 95.81 97 GLU A CA 1
ATOM 768 C C . GLU A 1 97 ? -4.591 -1.963 5.452 1.00 95.81 97 GLU A C 1
ATOM 770 O O . GLU A 1 97 ? -5.657 -2.008 4.835 1.00 95.81 97 GLU A O 1
ATOM 775 N N . PHE A 1 98 ? -3.508 -2.618 5.046 1.00 96.00 98 PHE A N 1
ATOM 776 C CA . PHE A 1 98 ? -3.501 -3.418 3.833 1.00 96.00 98 PHE A CA 1
ATOM 777 C C . PHE A 1 98 ? -4.191 -4.764 4.075 1.00 96.00 98 PHE A C 1
ATOM 779 O O . PHE A 1 98 ? -3.653 -5.615 4.780 1.00 96.00 98 PHE A O 1
ATOM 786 N N . ARG A 1 99 ? -5.367 -4.955 3.472 1.00 94.25 99 ARG A N 1
ATOM 787 C CA . ARG A 1 99 ? -6.144 -6.203 3.484 1.00 94.25 99 ARG A CA 1
ATOM 788 C C . ARG A 1 99 ? -6.762 -6.430 2.106 1.00 94.25 99 ARG A C 1
ATOM 790 O O . ARG A 1 99 ? -7.196 -5.486 1.450 1.00 94.25 99 ARG A O 1
ATOM 797 N N . ASP A 1 100 ? -6.798 -7.679 1.653 1.00 91.62 100 ASP A N 1
ATOM 798 C CA . ASP A 1 100 ? -7.347 -8.071 0.342 1.00 91.62 100 ASP A CA 1
ATOM 799 C C . ASP A 1 100 ? -6.756 -7.292 -0.847 1.00 91.62 100 ASP A C 1
ATOM 801 O O . ASP A 1 100 ? -7.464 -6.890 -1.771 1.00 91.62 100 ASP A O 1
ATOM 805 N N . GLY A 1 101 ? -5.453 -7.007 -0.811 1.00 90.69 101 GLY A N 1
ATOM 806 C CA . GLY A 1 101 ? -4.778 -6.311 -1.908 1.00 90.69 101 GLY A CA 1
ATOM 807 C C . GLY A 1 101 ? -5.004 -4.794 -1.969 1.00 90.69 101 GLY A C 1
ATOM 808 O O . GLY A 1 101 ? -4.498 -4.162 -2.897 1.00 90.69 101 GLY A O 1
ATOM 809 N N . LYS A 1 102 ? -5.712 -4.189 -1.003 1.00 92.69 102 LYS A N 1
ATOM 810 C CA . LYS A 1 102 ? -5.957 -2.736 -0.939 1.00 92.69 102 LYS A CA 1
ATOM 811 C C . LYS A 1 102 ? -5.944 -2.192 0.492 1.00 92.69 102 LYS A C 1
ATOM 813 O O . LYS A 1 102 ? -5.942 -2.945 1.459 1.00 92.69 102 LYS A O 1
ATOM 818 N N . CYS A 1 103 ? -5.925 -0.870 0.636 1.00 95.81 103 CYS A N 1
ATOM 819 C CA . CYS A 1 103 ? -6.112 -0.223 1.933 1.00 95.81 103 CYS A CA 1
ATOM 820 C C . CYS A 1 103 ? -7.594 -0.248 2.322 1.00 95.81 103 CYS A C 1
ATOM 822 O O . CYS A 1 103 ? -8.438 0.250 1.579 1.00 95.81 103 CYS A O 1
ATOM 824 N N . ARG A 1 104 ? -7.906 -0.812 3.489 1.00 96.06 104 ARG A N 1
ATOM 825 C CA . ARG A 1 104 ? -9.252 -0.856 4.076 1.00 96.06 104 ARG A CA 1
ATOM 826 C C . ARG A 1 104 ? -9.228 -0.292 5.483 1.00 96.06 104 ARG A C 1
ATOM 828 O O . ARG A 1 104 ? -8.194 -0.367 6.137 1.00 96.06 104 ARG A O 1
ATOM 835 N N . CYS A 1 105 ? -10.355 0.234 5.952 1.00 97.06 105 CYS A N 1
ATOM 836 C CA . CYS A 1 105 ? -10.478 0.659 7.341 1.00 97.06 105 CYS A CA 1
ATOM 837 C C . CYS A 1 105 ? -10.136 -0.483 8.301 1.00 97.06 105 CYS A C 1
ATOM 839 O O . CYS A 1 105 ? -10.501 -1.635 8.058 1.00 97.06 105 CYS A O 1
ATOM 841 N N . ARG A 1 106 ? -9.420 -0.144 9.371 1.00 96.75 106 ARG A N 1
ATOM 842 C CA . ARG A 1 106 ? -9.077 -1.077 10.444 1.00 96.75 106 ARG A CA 1
ATOM 843 C C . ARG A 1 106 ? -10.319 -1.599 11.149 1.00 96.75 106 ARG A C 1
ATOM 845 O O . ARG A 1 106 ? -11.396 -1.003 11.083 1.00 96.75 106 ARG A O 1
ATOM 852 N N . ASP A 1 107 ? -10.135 -2.700 11.865 1.00 93.19 107 ASP A N 1
ATOM 853 C CA . ASP A 1 107 ? -11.215 -3.356 12.594 1.00 93.19 107 ASP A CA 1
ATOM 854 C C . ASP A 1 107 ? -11.944 -2.407 13.551 1.00 93.19 107 ASP A C 1
ATOM 856 O O . ASP A 1 107 ? -11.355 -1.570 14.240 1.00 93.19 107 ASP A O 1
ATOM 860 N N . GLY A 1 108 ? -13.267 -2.564 13.597 1.00 92.75 108 GLY A N 1
ATOM 861 C CA . GLY A 1 108 ? -14.141 -1.732 14.418 1.00 92.75 108 G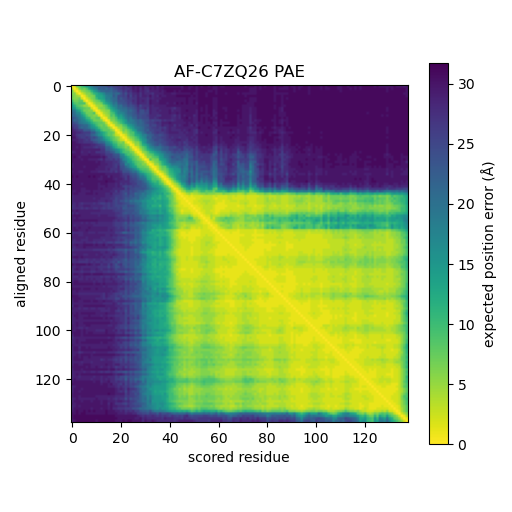LY A CA 1
ATOM 862 C C . GLY A 1 108 ? -14.444 -0.359 13.823 1.00 92.75 108 GLY A C 1
ATOM 863 O O . GLY A 1 108 ? -15.070 0.444 14.509 1.00 92.75 108 GLY A O 1
ATOM 864 N N . MET A 1 109 ? -14.038 -0.092 12.581 1.00 97.19 109 MET A N 1
ATOM 865 C CA . MET A 1 109 ? -14.409 1.094 11.809 1.00 97.19 109 MET A CA 1
ATOM 866 C C . MET A 1 109 ? -15.282 0.701 10.614 1.00 97.19 109 MET A C 1
ATOM 868 O O . MET A 1 109 ? -15.247 -0.440 10.157 1.00 97.19 109 MET A O 1
ATOM 872 N N . TRP A 1 110 ? -16.024 1.659 10.065 1.00 95.81 110 TRP A N 1
ATOM 873 C CA . TRP A 1 110 ? -16.635 1.526 8.739 1.00 95.81 110 TRP A CA 1
ATOM 874 C C . TRP A 1 110 ? -16.183 2.662 7.834 1.00 95.81 110 TRP A C 1
ATOM 876 O O . TRP A 1 110 ? -15.767 3.727 8.295 1.00 95.81 110 TRP A O 1
ATOM 886 N N . GLU A 1 111 ? -16.264 2.415 6.536 1.00 96.25 111 GLU A N 1
ATOM 887 C CA . GLU A 1 111 ? -15.996 3.405 5.505 1.00 96.25 111 GLU A CA 1
ATOM 888 C C . GLU A 1 111 ? -17.292 4.164 5.194 1.00 96.25 111 GLU A C 1
ATOM 890 O O . GLU A 1 111 ? -18.350 3.557 5.023 1.00 96.25 111 GLU A O 1
ATOM 895 N N . ASP A 1 112 ? -17.235 5.494 5.178 1.00 95.81 112 ASP A N 1
ATOM 896 C CA . ASP A 1 112 ? -18.358 6.311 4.726 1.00 95.81 112 ASP A CA 1
ATOM 897 C C . ASP A 1 112 ? -18.426 6.388 3.190 1.00 95.81 112 ASP A C 1
ATOM 899 O O . ASP A 1 112 ? -17.574 5.870 2.468 1.00 95.81 112 ASP A O 1
ATOM 903 N N . ARG A 1 113 ? -19.451 7.069 2.670 1.00 95.44 113 ARG A N 1
ATOM 904 C CA . ARG A 1 113 ? -19.674 7.236 1.223 1.00 95.44 113 ARG A CA 1
ATOM 905 C C . ARG A 1 113 ? -18.550 7.969 0.476 1.00 95.44 113 ARG A C 1
ATOM 907 O O . ARG A 1 113 ? -18.561 7.969 -0.750 1.00 95.44 113 ARG A O 1
ATOM 914 N N . TRP A 1 114 ? -17.630 8.620 1.188 1.00 94.38 114 TRP A N 1
ATOM 915 C CA . TRP A 1 114 ? -16.484 9.334 0.620 1.00 94.38 114 TRP A CA 1
ATOM 916 C C . TRP A 1 114 ? -15.171 8.572 0.816 1.00 94.38 114 TRP A C 1
ATOM 918 O O . TRP A 1 114 ? -14.108 9.087 0.480 1.00 94.38 114 TRP A O 1
ATOM 928 N N . GLY A 1 115 ? -15.221 7.358 1.366 1.00 91.94 115 GLY A N 1
ATOM 929 C CA . GLY A 1 115 ? -14.031 6.553 1.591 1.00 91.94 115 GLY A CA 1
ATOM 930 C C . GLY A 1 115 ? -13.294 6.859 2.899 1.00 91.94 115 GLY A C 1
ATOM 931 O O . GLY A 1 115 ? -12.168 6.391 3.080 1.00 91.94 115 GLY A O 1
ATOM 932 N N . ASN A 1 116 ? -13.873 7.638 3.821 1.00 95.12 116 ASN A N 1
ATOM 933 C CA . ASN A 1 116 ? -13.226 7.937 5.101 1.00 95.12 116 ASN A CA 1
ATOM 934 C C . ASN A 1 116 ? -13.610 6.911 6.166 1.00 95.12 116 ASN A C 1
ATOM 936 O O . ASN A 1 116 ? -14.779 6.557 6.316 1.00 95.12 116 ASN A O 1
ATOM 940 N N . CYS A 1 117 ? -12.640 6.501 6.982 1.00 97.12 117 CYS A N 1
ATOM 941 C CA . CYS A 1 117 ? -12.892 5.592 8.095 1.00 97.12 117 CYS A CA 1
ATOM 942 C C . CYS A 1 117 ? -13.489 6.326 9.300 1.00 97.12 117 CYS A C 1
ATOM 944 O O . CYS A 1 117 ? -12.914 7.301 9.798 1.00 97.12 117 CYS A O 1
ATOM 946 N N . LYS A 1 118 ? -14.621 5.827 9.802 1.00 97.38 118 LYS A N 1
ATOM 947 C CA . LYS A 1 118 ? -15.345 6.363 10.960 1.00 97.38 118 LYS A CA 1
ATOM 948 C C . LYS A 1 118 ? -15.362 5.363 12.111 1.00 97.38 118 LYS A C 1
ATOM 950 O O . LYS A 1 118 ? -15.510 4.160 11.906 1.00 97.38 118 LYS A O 1
ATOM 955 N N . CYS A 1 119 ? -15.207 5.887 13.325 1.00 96.31 119 CYS A N 1
ATOM 956 C CA . CYS A 1 119 ? -15.404 5.122 14.550 1.00 96.31 119 CYS A CA 1
ATOM 957 C C . CYS A 1 119 ? -16.898 5.035 14.914 1.00 96.31 119 CYS A C 1
ATOM 959 O O . CYS A 1 119 ? -17.644 5.961 14.591 1.00 96.31 119 CYS A O 1
ATOM 961 N N . PRO A 1 120 ? -17.314 3.983 15.652 1.00 95.25 120 PRO A N 1
ATOM 962 C CA . PRO A 1 120 ? -18.639 3.853 16.262 1.00 95.25 120 PRO A CA 1
ATOM 963 C C . PRO A 1 120 ? -19.057 5.086 17.044 1.00 95.25 120 PRO A C 1
ATOM 965 O O . PRO A 1 120 ? -18.208 5.815 17.556 1.00 95.25 120 PRO A O 1
ATOM 968 N N . LYS A 1 121 ? -20.375 5.292 17.172 1.00 91.56 121 LYS A N 1
ATOM 969 C CA . LYS A 1 121 ? -20.924 6.357 18.020 1.00 91.56 121 LYS A CA 1
ATOM 970 C C . LYS A 1 121 ? -20.273 6.304 19.410 1.00 91.56 121 LYS A C 1
ATOM 972 O O . LYS A 1 121 ? -20.052 5.216 19.944 1.00 91.56 121 LYS A O 1
ATOM 977 N N . HIS A 1 122 ? -19.955 7.475 19.962 1.00 89.81 122 HIS A N 1
ATOM 978 C CA . HIS A 1 122 ? -19.269 7.649 21.255 1.00 89.81 122 HIS A CA 1
ATOM 979 C C . HIS A 1 122 ? -17.849 7.055 21.329 1.00 89.81 122 HIS A C 1
ATOM 981 O O . HIS A 1 122 ? -17.286 6.875 22.412 1.00 89.81 122 HIS A O 1
ATOM 987 N N . LYS A 1 123 ? -17.237 6.738 20.182 1.00 94.00 123 LYS A N 1
ATOM 988 C CA . 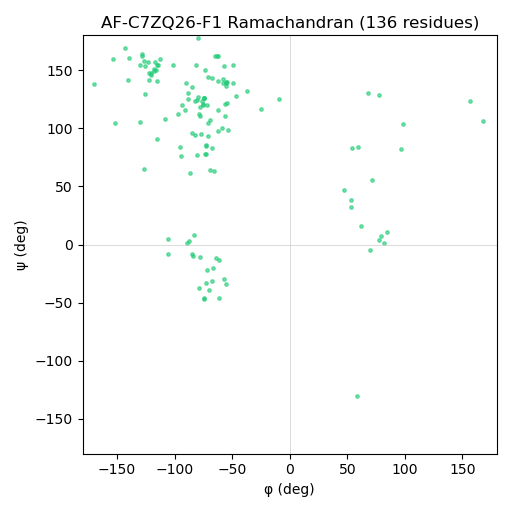LYS A 1 123 ? -15.825 6.364 20.095 1.00 94.00 123 LYS A CA 1
ATOM 989 C C . LYS A 1 123 ? -15.056 7.351 19.233 1.00 94.00 123 LYS A C 1
ATOM 991 O O . LYS A 1 123 ? -15.573 7.875 18.251 1.00 94.00 123 LYS A O 1
ATOM 996 N N . HIS A 1 124 ? -13.787 7.531 19.563 1.00 93.12 124 HIS A N 1
ATOM 997 C CA . HIS A 1 124 ? -12.851 8.331 18.788 1.00 93.12 124 HIS A CA 1
ATOM 998 C C . HIS A 1 124 ? -11.604 7.513 18.453 1.00 93.12 124 HIS A C 1
ATOM 1000 O O . HIS A 1 124 ? -11.308 6.495 19.084 1.00 93.12 124 HIS A O 1
ATOM 1006 N N . TRP A 1 125 ? -10.902 7.944 17.410 1.00 94.88 125 TRP A N 1
ATOM 1007 C CA . TRP A 1 125 ? -9.671 7.313 16.959 1.00 94.88 125 TRP A CA 1
ATOM 1008 C C . TRP A 1 125 ? -8.522 7.660 17.908 1.00 94.88 125 TRP A C 1
ATOM 1010 O O . TRP A 1 125 ? -8.266 8.834 18.153 1.00 94.88 125 TRP A O 1
ATOM 1020 N N . ASP A 1 126 ? -7.839 6.644 18.425 1.00 94.06 126 ASP A N 1
ATOM 1021 C CA . ASP A 1 126 ? -6.578 6.782 19.149 1.00 94.06 126 ASP A CA 1
ATOM 1022 C C . ASP A 1 126 ? -5.432 6.497 18.170 1.00 94.06 126 ASP A C 1
ATOM 1024 O O . ASP A 1 126 ? -5.299 5.367 17.692 1.00 94.06 126 ASP A O 1
ATOM 1028 N N . ASP A 1 127 ? -4.641 7.519 17.834 1.00 91.38 127 ASP A N 1
ATOM 1029 C CA . ASP A 1 127 ? -3.527 7.395 16.889 1.00 91.38 127 ASP A CA 1
ATOM 1030 C C . ASP A 1 127 ? -2.378 6.529 17.423 1.00 91.38 127 ASP A C 1
ATOM 1032 O O . ASP A 1 127 ? -1.742 5.826 16.634 1.00 91.38 127 ASP A O 1
ATOM 1036 N N . ASP A 1 128 ? -2.147 6.526 18.737 1.00 92.19 128 ASP A N 1
ATOM 1037 C CA . ASP A 1 128 ? -1.064 5.767 19.367 1.00 92.19 128 ASP A CA 1
ATOM 1038 C C . ASP A 1 128 ? -1.398 4.276 19.393 1.00 92.19 128 ASP A C 1
ATOM 1040 O O . ASP A 1 128 ? -0.597 3.422 19.008 1.00 92.19 128 ASP A O 1
ATOM 1044 N N . LYS A 1 129 ? -2.631 3.952 19.793 1.00 93.12 129 LYS A N 1
ATOM 1045 C CA . LYS A 1 129 ? -3.141 2.577 19.863 1.00 93.12 129 LYS A CA 1
ATOM 1046 C C . LYS A 1 129 ? -3.686 2.073 18.529 1.00 93.12 129 LYS A C 1
ATOM 1048 O O . LYS A 1 129 ? -4.038 0.897 18.442 1.00 93.12 129 LYS A O 1
ATOM 1053 N N . GLN A 1 130 ? -3.797 2.951 17.531 1.00 93.94 130 GLN A N 1
ATOM 1054 C CA . GLN A 1 130 ? -4.358 2.691 16.204 1.00 93.94 130 GLN A CA 1
ATOM 1055 C C . GLN A 1 130 ? -5.700 1.945 16.259 1.00 93.94 130 GLN A C 1
ATOM 1057 O O . GLN A 1 130 ? -5.916 0.963 15.544 1.00 93.94 130 GLN A O 1
ATOM 1062 N N . LYS A 1 131 ? -6.607 2.403 17.128 1.00 95.38 131 LYS A N 1
ATOM 1063 C CA . LYS A 1 131 ? -7.938 1.805 17.305 1.00 95.38 131 LYS A CA 1
ATOM 1064 C C . LYS A 1 131 ? -8.956 2.812 17.824 1.00 95.38 131 LYS A C 1
ATOM 1066 O O . LYS A 1 131 ? -8.603 3.808 18.448 1.00 95.38 131 LYS A O 1
ATOM 1071 N N . CYS A 1 132 ? -10.239 2.521 17.627 1.00 94.94 132 CYS A N 1
ATOM 1072 C CA . CYS A 1 132 ? -11.308 3.306 18.238 1.00 94.94 132 CYS A CA 1
ATOM 1073 C C . CYS A 1 132 ? -11.429 2.995 19.740 1.00 94.94 132 CYS A C 1
ATOM 1075 O O . CYS A 1 132 ? -11.635 1.837 20.119 1.00 94.94 132 CYS A O 1
ATOM 1077 N N . LYS A 1 133 ? -11.378 4.021 20.595 1.00 93.81 133 LYS A N 1
ATOM 1078 C CA . LYS A 1 133 ? -11.622 3.925 22.047 1.00 93.81 133 LYS A CA 1
ATOM 1079 C C . LYS A 1 133 ? -12.843 4.752 22.451 1.00 93.81 133 LYS A C 1
ATOM 1081 O O . LYS A 1 133 ? -13.237 5.653 21.716 1.00 93.81 133 LYS A O 1
ATOM 1086 N N . ARG A 1 134 ? -13.472 4.425 23.588 1.00 91.25 134 ARG A N 1
ATOM 1087 C CA . ARG A 1 134 ? -14.533 5.280 24.151 1.00 91.25 134 ARG A CA 1
ATOM 1088 C C . ARG A 1 134 ? -13.937 6.646 24.500 1.00 91.25 134 ARG A C 1
ATOM 1090 O O . ARG A 1 134 ? -12.795 6.703 24.959 1.00 91.25 134 ARG A O 1
ATOM 1097 N N . GLY A 1 135 ? -14.697 7.709 24.248 1.00 73.81 135 GLY A N 1
ATOM 1098 C CA . GLY A 1 135 ? -14.440 9.005 24.877 1.00 73.81 135 GLY A CA 1
ATOM 1099 C C . GLY A 1 135 ? -14.478 8.867 26.395 1.00 73.81 135 GLY A C 1
ATOM 1100 O O . GLY A 1 135 ? -15.274 8.082 26.907 1.00 73.81 135 GLY A O 1
ATOM 1101 N N . HIS A 1 136 ? -13.604 9.587 27.093 1.00 63.41 136 HIS A N 1
ATOM 1102 C CA . HIS A 1 136 ? -14.031 10.177 28.352 1.00 63.41 136 HIS A CA 1
ATOM 1103 C C . HIS A 1 136 ? -14.830 11.404 27.919 1.00 63.41 136 HIS A C 1
ATOM 1105 O O . HIS A 1 136 ? -14.282 12.264 27.233 1.00 63.41 136 HIS A O 1
ATOM 1111 N N . ASP A 1 137 ? -16.138 11.388 28.157 1.00 58.25 137 ASP A N 1
ATOM 1112 C CA . ASP A 1 137 ? -16.906 12.625 28.136 1.00 58.25 137 ASP A CA 1
ATOM 1113 C C . ASP A 1 137 ? -16.415 13.398 29.374 1.00 58.25 137 ASP A C 1
ATOM 1115 O O . ASP A 1 137 ? -16.618 12.925 30.495 1.00 58.25 137 ASP A O 1
ATOM 1119 N N . ASP A 1 138 ? -15.633 14.459 29.157 1.00 49.84 138 ASP A N 1
ATOM 1120 C CA . ASP A 1 138 ? -15.234 15.406 30.210 1.00 49.84 138 ASP A CA 1
ATOM 1121 C C . ASP A 1 138 ? -16.433 16.270 30.630 1.00 49.84 138 ASP A C 1
ATOM 1123 O O . ASP A 1 138 ? -17.186 16.718 29.728 1.00 49.84 138 ASP A O 1
#

Secondary structure (DSSP, 8-state):
--------------------------------------SS----PPPTTEEE-S-SSS-EEESSTTEEEETTTTEEEEPTTEEEETTEEEESSTTEEEETTEEEEPTT-EE-TTS-EEPPTTEEEETTTTEEEE----

Mean predicted aligned error: 15.31 Å

Radius of gyration: 33.14 Å; Cα contacts (8 Å, |Δi|>4): 150; chains: 1; bounding box: 119×29×58 Å

Solvent-accessible surface area (backbone atoms only — not comparable to full-atom values): 9382 Å² total; per-residue (Å²): 136,84,88,78,89,82,81,94,73,73,95,70,81,90,82,75,81,91,73,73,82,76,80,74,86,78,88,76,78,82,73,79,76,90,72,84,73,86,76,89,77,92,72,86,75,51,44,92,65,31,43,69,63,89,36,89,91,55,45,47,44,34,69,52,83,55,34,38,62,37,80,88,79,57,40,72,39,54,32,90,71,34,36,79,56,86,98,40,59,40,44,63,52,80,62,30,37,83,51,95,90,38,72,37,54,38,86,82,42,46,66,47,102,84,71,48,66,40,50,51,88,75,32,41,79,35,82,89,77,67,40,65,40,72,60,80,85,129

InterPro domains:
  IPR009030 Growth factor receptor cysteine-rich domain superfamily [SSF57184] (40-133)